Protein AF-A0A6N8DU58-F1 (afdb_monomer)

Solvent-accessible surface area (backbone atoms only — not comparable to full-atom values): 8334 Å² total; per-residue (Å²): 133,87,79,81,76,83,76,78,83,76,62,64,55,90,72,84,72,88,41,98,58,73,70,59,74,84,52,56,72,67,59,41,50,57,41,49,57,55,47,53,49,44,75,74,74,56,61,64,57,66,46,80,32,40,68,55,18,52,52,41,44,50,48,22,50,52,45,19,42,34,55,70,65,68,46,90,78,84,55,90,46,75,67,41,44,55,28,42,56,56,11,52,55,50,36,50,53,44,57,73,73,39,66,67,60,81,76,52,54,61,69,55,49,48,52,50,45,51,53,40,48,51,36,53,45,24,62,58,44,49,68,38,85,64,72,55,36,33,42,66,72,132

InterPro domains:
  IPR004349 Vanadium/alternative nitrogenase delta subunit [PF03139] (33-142)
  IPR014278 Nitrogenase iron-iron, delta subunit [TIGR02929] (34-142)

Radius of gyration: 17.67 Å; Cα contacts (8 Å, |Δi|>4): 145; chains: 1; bounding box: 54×32×47 Å

Mean predicted aligned error: 4.57 Å

Sequence (142 aa):
MAGFKKEKPAARANYPKLHASDPLAGFDAATREKVSLMEDYIMKNCLWQFNSRGWDRRKQNEGILGKTAQLLVGEDVQNETPLDKCYWVDAVLLSRAFRERCAWLAGMGKDEVQALMKILHARIDWLTIDGSLNEELTVQNY

Organism: Rhodoblastus acidophilus (NCBI:txid1074)

Nearest PDB structures (foldseek):
  8oie-assembly1_G  TM=9.884E-01  e=5.073E-10  Rhodobacter capsulatus SB 1003
  8boq-assembly1_F  TM=9.905E-01  e=1.030E-09  Azotobacter vinelandii DJ
  7adr-assembly1_F  TM=9.737E-01  e=3.829E-07  Azotobacter vinelandii

Structure (mmCIF, N/CA/C/O backbone):
data_AF-A0A6N8DU58-F1
#
_entry.id   AF-A0A6N8DU58-F1
#
loop_
_atom_site.group_PDB
_atom_site.id
_atom_site.type_symbol
_atom_site.label_atom_id
_atom_site.label_alt_id
_atom_site.label_comp_id
_atom_site.label_asym_id
_atom_site.label_entity_id
_atom_site.label_seq_id
_atom_site.pdbx_PDB_ins_code
_atom_site.Cartn_x
_atom_site.Cartn_y
_atom_site.Cartn_z
_atom_site.occupancy
_atom_site.B_iso_or_equiv
_atom_site.auth_seq_id
_atom_site.auth_comp_id
_atom_site.auth_asym_id
_atom_site.auth_atom_id
_atom_site.pdbx_PDB_model_num
ATOM 1 N N . MET A 1 1 ? 35.952 -22.015 -28.821 1.00 45.47 1 MET A N 1
ATOM 2 C CA . MET A 1 1 ? 35.396 -21.060 -27.838 1.00 45.47 1 MET A CA 1
ATOM 3 C C . MET A 1 1 ? 34.260 -20.304 -28.509 1.00 45.47 1 MET A C 1
ATOM 5 O O . MET A 1 1 ? 34.524 -19.576 -29.456 1.00 45.47 1 MET A O 1
ATOM 9 N N . ALA A 1 2 ? 33.009 -20.543 -28.110 1.00 55.97 2 ALA A N 1
ATOM 10 C CA . ALA A 1 2 ? 31.871 -19.789 -28.633 1.00 55.97 2 ALA A CA 1
ATOM 11 C C . ALA A 1 2 ? 31.912 -18.366 -28.054 1.00 55.97 2 ALA A C 1
ATOM 13 O O . ALA A 1 2 ? 31.959 -18.196 -26.837 1.00 55.97 2 ALA A O 1
ATOM 14 N N . GLY A 1 3 ? 31.963 -17.353 -28.919 1.00 57.09 3 GLY A N 1
ATOM 15 C CA . GLY A 1 3 ? 31.965 -15.957 -28.496 1.00 57.09 3 GLY A CA 1
ATOM 16 C C . GLY A 1 3 ? 30.610 -15.577 -27.907 1.00 57.09 3 GLY A C 1
ATOM 17 O O . GLY A 1 3 ? 29.598 -15.644 -28.604 1.00 57.09 3 GLY A O 1
ATOM 18 N N . PHE A 1 4 ? 30.586 -15.161 -26.641 1.00 60.19 4 PHE A N 1
ATOM 19 C CA . PHE A 1 4 ? 29.423 -14.494 -26.061 1.00 60.19 4 PHE A CA 1
ATOM 20 C C . PHE A 1 4 ? 29.177 -13.195 -26.838 1.00 60.19 4 PHE A C 1
ATOM 22 O O . PHE A 1 4 ? 29.974 -12.255 -26.773 1.00 60.19 4 PHE A O 1
ATOM 29 N N . LYS A 1 5 ? 28.086 -13.139 -27.608 1.00 66.38 5 LYS A N 1
ATOM 30 C CA . LYS A 1 5 ? 27.603 -11.876 -28.172 1.00 66.38 5 LYS A CA 1
ATOM 31 C C . LYS A 1 5 ? 27.184 -10.986 -27.004 1.00 66.38 5 LYS A C 1
ATOM 33 O O . LYS A 1 5 ? 26.355 -11.391 -26.198 1.00 66.38 5 LYS A O 1
ATOM 38 N N . LYS A 1 6 ? 27.747 -9.777 -26.919 1.00 61.69 6 LYS A N 1
ATOM 39 C CA . LYS A 1 6 ? 27.239 -8.738 -26.014 1.00 61.69 6 LYS A CA 1
ATOM 40 C C . LYS A 1 6 ? 25.808 -8.401 -26.435 1.00 61.69 6 LYS A C 1
ATOM 42 O O . LYS A 1 6 ? 25.606 -7.866 -27.525 1.00 61.69 6 LYS A O 1
ATOM 47 N N . GLU A 1 7 ? 24.835 -8.742 -25.599 1.00 72.62 7 GLU A N 1
ATOM 48 C CA . GLU A 1 7 ? 23.457 -8.294 -25.775 1.00 72.62 7 GLU A CA 1
ATOM 49 C C . GLU A 1 7 ? 23.388 -6.769 -25.646 1.00 72.62 7 GLU A C 1
ATOM 51 O O . GLU A 1 7 ? 24.106 -6.155 -24.850 1.00 72.62 7 GLU A O 1
ATOM 56 N N . LYS A 1 8 ? 22.555 -6.138 -26.47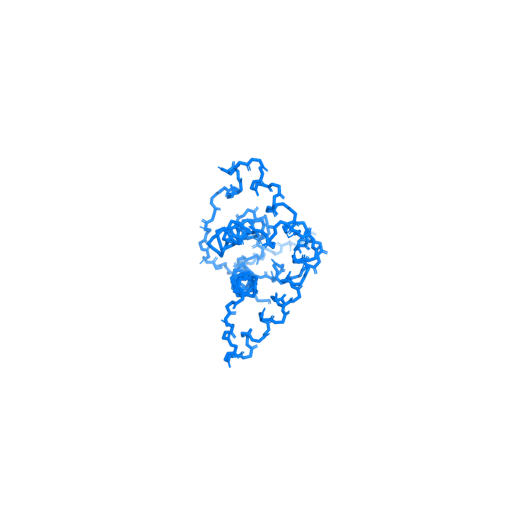9 1.00 72.12 8 LYS A N 1
ATOM 57 C CA . LYS A 1 8 ? 22.294 -4.702 -26.363 1.00 72.12 8 LYS A CA 1
ATOM 58 C C . LYS A 1 8 ? 21.494 -4.461 -25.077 1.00 72.12 8 LYS A C 1
ATOM 60 O O . LYS A 1 8 ? 20.542 -5.201 -24.840 1.00 72.12 8 LYS A O 1
ATOM 65 N N . PRO A 1 9 ? 21.831 -3.436 -24.274 1.00 76.44 9 PRO A N 1
ATOM 66 C CA . PRO A 1 9 ? 21.074 -3.133 -23.066 1.00 76.44 9 PRO A CA 1
ATOM 67 C C . PRO A 1 9 ? 19.620 -2.799 -23.423 1.00 76.44 9 PRO A C 1
ATOM 69 O O . PRO A 1 9 ? 19.365 -2.060 -24.377 1.00 76.44 9 PRO A O 1
ATOM 72 N N . ALA A 1 10 ? 18.671 -3.350 -22.662 1.00 77.38 10 ALA A N 1
ATOM 73 C CA . ALA A 1 10 ? 17.253 -3.054 -22.829 1.00 77.38 10 ALA A CA 1
ATOM 74 C C . ALA A 1 10 ? 16.967 -1.569 -22.544 1.00 77.38 10 ALA A C 1
ATOM 76 O O . ALA A 1 10 ? 17.589 -0.964 -21.666 1.00 77.38 10 ALA A O 1
ATOM 77 N N . ALA A 1 11 ? 16.007 -0.987 -23.268 1.00 80.81 11 ALA A N 1
ATOM 78 C CA . ALA A 1 11 ? 15.554 0.374 -23.000 1.00 80.81 11 ALA A CA 1
ATOM 79 C C . ALA A 1 11 ? 14.928 0.444 -21.597 1.00 80.81 11 ALA A C 1
ATOM 81 O O . ALA A 1 11 ? 14.052 -0.357 -21.264 1.00 80.81 11 ALA A O 1
ATOM 82 N N . ARG A 1 12 ? 15.384 1.397 -20.776 1.00 81.94 12 ARG A N 1
ATOM 83 C CA . ARG A 1 12 ? 14.894 1.606 -19.409 1.00 81.94 12 ARG A CA 1
ATOM 84 C C . ARG A 1 12 ? 14.045 2.873 -19.333 1.00 81.94 12 ARG A C 1
ATOM 86 O O . ARG A 1 12 ? 14.420 3.914 -19.867 1.00 81.94 12 ARG A O 1
ATOM 93 N N . ALA A 1 13 ? 12.897 2.779 -18.676 1.00 80.31 13 ALA A N 1
ATOM 94 C CA . ALA A 1 13 ? 12.080 3.913 -18.295 1.00 80.31 13 ALA A CA 1
ATOM 95 C C . ALA A 1 13 ? 12.787 4.727 -17.221 1.00 80.31 13 ALA A C 1
ATOM 97 O O . ALA A 1 13 ? 13.298 4.172 -16.249 1.00 80.31 13 ALA A O 1
ATOM 98 N N . ASN A 1 14 ? 12.739 6.048 -17.366 1.00 74.81 14 ASN A N 1
ATOM 99 C CA . ASN A 1 14 ? 12.972 6.926 -16.238 1.00 74.81 14 ASN A CA 1
ATOM 100 C C . ASN A 1 14 ? 11.659 7.028 -15.452 1.00 74.81 14 ASN A C 1
ATOM 102 O O . ASN A 1 14 ? 10.769 7.779 -15.849 1.00 74.81 14 ASN A O 1
ATOM 106 N N . TYR A 1 15 ? 11.513 6.237 -14.388 1.00 75.44 15 TYR A N 1
ATOM 107 C CA . TYR A 1 15 ? 10.471 6.468 -13.390 1.00 75.44 15 TYR A CA 1
ATOM 108 C C . TYR A 1 15 ? 11.141 7.031 -12.126 1.00 75.44 15 TYR A C 1
ATOM 110 O O . TYR A 1 15 ? 12.125 6.455 -11.652 1.00 75.44 15 TYR A O 1
ATOM 118 N N . PRO A 1 16 ? 10.680 8.179 -11.601 1.00 82.06 16 PRO A N 1
ATOM 119 C CA . PRO A 1 16 ? 11.318 8.805 -10.454 1.00 82.06 16 PRO A CA 1
ATOM 120 C C . PRO A 1 16 ? 11.061 7.984 -9.190 1.00 82.06 16 PRO A C 1
ATOM 122 O O . PRO A 1 16 ? 9.928 7.581 -8.926 1.00 82.06 16 PRO A O 1
ATOM 125 N N . LYS A 1 17 ? 12.108 7.783 -8.383 1.00 87.75 17 LYS A N 1
ATOM 126 C CA . LYS A 1 17 ? 11.938 7.261 -7.025 1.00 87.75 17 LYS A CA 1
ATOM 127 C C . LYS A 1 17 ? 11.220 8.304 -6.174 1.00 87.75 17 LYS A C 1
ATOM 129 O O . LYS A 1 17 ? 11.657 9.455 -6.141 1.00 87.75 17 LYS A O 1
ATOM 134 N N . LEU A 1 18 ? 10.156 7.907 -5.480 1.00 93.06 18 LEU A N 1
ATOM 135 C CA . LEU A 1 18 ? 9.411 8.803 -4.587 1.00 93.06 18 LEU A CA 1
ATOM 136 C C . LEU A 1 18 ? 9.938 8.746 -3.147 1.00 93.06 18 LEU A C 1
ATOM 138 O O . LEU A 1 18 ? 9.852 9.735 -2.419 1.00 93.06 18 LEU A O 1
ATOM 142 N N . HIS A 1 19 ? 10.541 7.623 -2.749 1.00 94.44 19 HIS A N 1
ATOM 143 C CA . HIS A 1 19 ? 11.095 7.422 -1.410 1.00 94.44 19 HIS A CA 1
ATOM 144 C C . HIS A 1 19 ? 12.597 7.115 -1.471 1.00 94.44 19 HIS A C 1
ATOM 146 O O . HIS A 1 19 ? 13.016 6.067 -1.960 1.00 94.44 19 HIS A O 1
ATOM 152 N N . ALA A 1 20 ? 13.424 8.028 -0.954 1.00 93.12 20 ALA A N 1
ATOM 153 C CA . ALA A 1 20 ? 14.881 7.852 -0.902 1.00 93.12 20 ALA A CA 1
ATOM 154 C C . ALA A 1 20 ? 15.338 6.894 0.216 1.00 93.12 20 ALA A C 1
ATOM 156 O O . ALA A 1 20 ? 16.411 6.301 0.132 1.00 93.12 20 ALA A O 1
ATOM 157 N N . SER A 1 21 ? 14.523 6.739 1.257 1.00 95.62 21 SER A N 1
ATOM 158 C CA . SER A 1 21 ? 14.762 5.878 2.414 1.00 95.62 21 SER A CA 1
ATOM 159 C C . SER A 1 21 ? 13.451 5.256 2.884 1.00 95.62 21 SER A C 1
ATOM 161 O O . SER A 1 21 ? 12.381 5.652 2.422 1.00 95.62 21 SER A O 1
ATOM 163 N N . ASP A 1 22 ? 13.542 4.312 3.822 1.00 96.62 22 ASP A N 1
ATOM 164 C CA . ASP A 1 22 ? 12.377 3.693 4.449 1.00 96.62 22 ASP A CA 1
ATOM 165 C C . ASP A 1 22 ? 11.446 4.761 5.062 1.00 96.62 22 ASP A C 1
ATOM 167 O O . ASP A 1 22 ? 11.843 5.426 6.027 1.00 96.62 22 ASP A O 1
ATOM 171 N N . PRO A 1 23 ? 10.218 4.940 4.539 1.00 96.00 23 PRO A N 1
ATOM 172 C CA . PRO A 1 23 ? 9.295 5.953 5.038 1.00 96.00 23 PRO A CA 1
ATOM 173 C C . PRO A 1 23 ? 8.772 5.628 6.439 1.00 96.00 23 PRO A C 1
ATOM 175 O O . PRO A 1 23 ? 8.296 6.524 7.130 1.00 96.00 23 PRO A O 1
ATOM 178 N N . LEU A 1 24 ? 8.880 4.377 6.892 1.00 95.94 24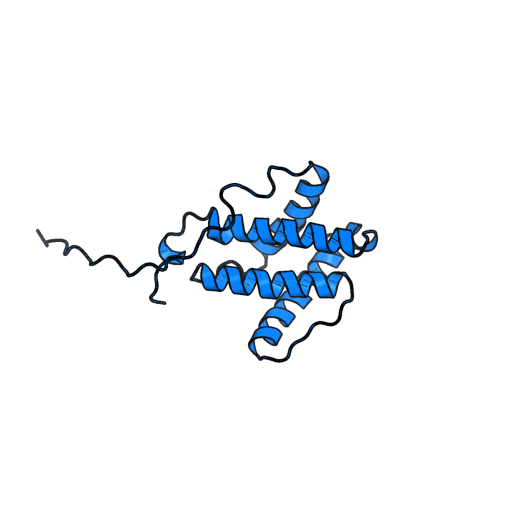 LEU A N 1
ATOM 179 C CA . LEU A 1 24 ? 8.404 3.954 8.204 1.00 95.94 24 LEU A CA 1
ATOM 180 C C . LEU A 1 24 ? 9.404 4.276 9.330 1.00 95.94 24 LEU A C 1
ATOM 182 O O . LEU A 1 24 ? 9.028 4.297 10.503 1.00 95.94 24 LEU A O 1
ATOM 186 N N . ALA A 1 25 ? 10.664 4.572 8.995 1.00 95.38 25 ALA A N 1
ATOM 187 C CA . ALA A 1 25 ? 11.739 4.780 9.967 1.00 95.38 25 ALA A CA 1
ATOM 188 C C . ALA A 1 25 ? 11.528 5.998 10.887 1.00 95.38 25 ALA A C 1
ATOM 190 O O . ALA A 1 25 ? 12.026 6.001 12.011 1.00 95.38 25 ALA A O 1
ATOM 191 N N . GLY A 1 26 ? 10.793 7.017 10.427 1.00 94.25 26 GLY A N 1
ATOM 192 C CA . GLY A 1 26 ? 10.542 8.255 11.175 1.00 94.25 26 GLY A CA 1
ATOM 193 C C . GLY A 1 26 ? 9.355 8.212 12.143 1.00 94.25 26 GLY A C 1
ATOM 194 O O . GLY A 1 26 ? 9.104 9.205 12.821 1.00 94.25 26 GLY A O 1
ATOM 195 N N . PHE A 1 27 ? 8.612 7.104 12.201 1.00 97.69 27 PHE A N 1
ATOM 196 C CA . PHE A 1 27 ? 7.396 6.989 13.010 1.00 97.69 27 PHE A CA 1
ATOM 197 C C . PHE A 1 27 ? 7.642 6.297 14.357 1.00 97.69 27 PHE A C 1
ATOM 199 O O . PHE A 1 27 ? 8.558 5.485 14.516 1.00 97.69 27 PHE A O 1
ATOM 206 N N . ASP A 1 28 ? 6.795 6.606 15.342 1.00 98.19 28 ASP A N 1
ATOM 207 C CA . ASP A 1 28 ? 6.845 5.997 16.672 1.00 98.19 28 ASP A CA 1
ATOM 208 C C . ASP A 1 28 ? 6.590 4.475 16.630 1.00 98.19 28 ASP A C 1
ATOM 210 O O . ASP A 1 28 ? 6.090 3.923 15.649 1.00 98.19 28 ASP A O 1
ATOM 214 N N . ALA A 1 29 ? 6.948 3.765 17.703 1.00 98.00 29 ALA A N 1
ATOM 215 C CA . ALA A 1 29 ? 6.834 2.307 17.755 1.00 98.00 29 ALA A CA 1
ATOM 216 C C . ALA A 1 29 ? 5.399 1.790 17.538 1.00 98.00 29 ALA A C 1
ATOM 218 O O . ALA A 1 29 ? 5.229 0.790 16.844 1.00 98.00 29 ALA A O 1
ATOM 219 N N . ALA A 1 30 ? 4.384 2.478 18.066 1.00 97.44 30 ALA A N 1
ATOM 220 C CA . ALA A 1 30 ? 2.994 2.045 17.951 1.00 97.44 30 ALA A CA 1
ATOM 221 C C . ALA A 1 30 ? 2.471 2.213 16.516 1.00 97.44 30 ALA A C 1
ATOM 223 O O . ALA A 1 30 ? 1.796 1.329 15.986 1.00 97.44 30 ALA A O 1
ATOM 224 N N . THR A 1 31 ? 2.815 3.317 15.850 1.00 98.19 31 THR A N 1
ATOM 225 C CA . THR A 1 31 ? 2.508 3.523 14.428 1.00 98.19 31 THR A CA 1
ATOM 226 C C . THR A 1 31 ? 3.211 2.479 13.563 1.00 98.19 31 THR A C 1
ATOM 228 O O . THR A 1 31 ? 2.585 1.882 12.683 1.00 98.19 31 THR A O 1
ATOM 231 N N . ARG A 1 32 ? 4.489 2.191 13.842 1.00 98.44 32 ARG A N 1
ATOM 232 C CA . ARG A 1 32 ? 5.246 1.159 13.118 1.00 98.44 32 ARG A CA 1
ATOM 233 C C . ARG A 1 32 ? 4.640 -0.228 13.272 1.00 98.44 32 ARG A C 1
ATOM 235 O O . ARG A 1 32 ? 4.558 -0.946 12.281 1.00 98.44 32 ARG A O 1
ATOM 242 N N . GLU A 1 33 ? 4.180 -0.592 14.463 1.00 98.19 33 GLU A N 1
ATOM 243 C CA . GLU A 1 33 ? 3.518 -1.876 14.713 1.00 98.19 33 GLU A CA 1
ATOM 244 C C . GLU A 1 33 ? 2.217 -2.013 13.909 1.00 98.19 33 GLU A C 1
ATOM 246 O O . GLU A 1 33 ? 2.021 -3.015 13.217 1.00 98.19 33 GLU A O 1
ATOM 251 N N . LYS A 1 34 ? 1.364 -0.979 13.915 1.00 98.56 34 LYS A N 1
ATOM 252 C CA . LYS A 1 34 ? 0.117 -0.962 13.132 1.00 98.56 34 LYS A CA 1
ATOM 253 C C . LYS A 1 34 ? 0.377 -1.128 11.636 1.00 98.56 34 LYS A C 1
ATOM 255 O O . LYS A 1 34 ? -0.246 -1.976 11.000 1.00 98.56 34 LYS A O 1
ATOM 260 N N . VAL A 1 35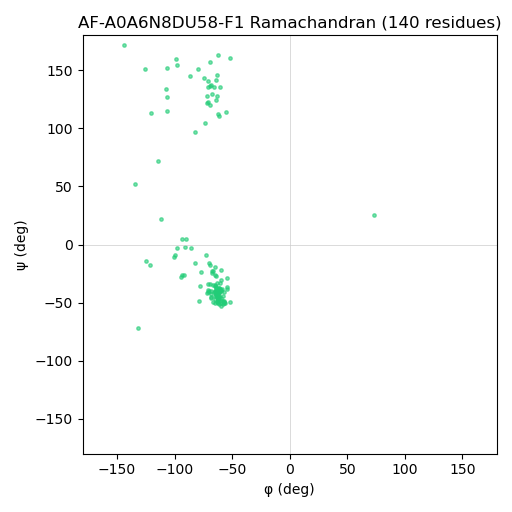 ? 1.313 -0.351 11.084 1.00 98.62 35 VAL A N 1
ATOM 261 C CA . VAL A 1 35 ? 1.682 -0.444 9.662 1.00 98.62 35 VAL A CA 1
ATOM 262 C C . VAL A 1 35 ? 2.284 -1.811 9.349 1.00 98.62 35 VAL A C 1
ATOM 264 O O . VAL A 1 35 ? 1.899 -2.409 8.352 1.00 98.62 35 VAL A O 1
ATOM 267 N N . SER A 1 36 ? 3.153 -2.340 10.215 1.00 98.19 36 SER A N 1
ATOM 268 C CA . SER A 1 36 ? 3.785 -3.653 10.019 1.00 98.19 36 SER A CA 1
ATOM 269 C C . SER A 1 36 ? 2.757 -4.784 9.967 1.00 98.19 36 SER A C 1
ATOM 271 O O . SER A 1 36 ? 2.900 -5.699 9.164 1.00 98.19 36 SER A O 1
ATOM 273 N N . LEU A 1 37 ? 1.691 -4.721 10.772 1.00 98.38 37 LEU A N 1
ATOM 274 C CA . LEU A 1 37 ? 0.612 -5.714 10.742 1.00 98.38 37 LEU A CA 1
ATOM 275 C C . LEU A 1 37 ? -0.158 -5.696 9.409 1.00 98.38 37 LEU A C 1
ATOM 277 O O . LEU A 1 37 ? -0.496 -6.747 8.862 1.00 98.38 37 LEU A O 1
ATOM 281 N N . MET A 1 38 ? -0.431 -4.502 8.880 1.00 98.75 38 MET A N 1
ATOM 282 C CA . MET A 1 38 ? -1.114 -4.328 7.593 1.00 98.75 38 MET A CA 1
ATOM 283 C C . MET A 1 38 ? -0.204 -4.713 6.416 1.00 98.75 38 MET A C 1
ATOM 285 O O . MET A 1 38 ? -0.647 -5.392 5.488 1.00 98.75 38 MET A O 1
ATOM 289 N N . GLU A 1 39 ? 1.072 -4.327 6.483 1.00 98.62 39 GLU A N 1
ATOM 290 C CA . GLU A 1 39 ? 2.135 -4.720 5.553 1.00 98.62 39 GLU A CA 1
ATOM 291 C C . GLU A 1 39 ? 2.270 -6.240 5.488 1.00 98.62 39 GLU A C 1
ATOM 293 O O . GLU A 1 39 ? 2.232 -6.798 4.395 1.00 98.62 39 GLU A O 1
ATOM 298 N N . ASP A 1 40 ? 2.363 -6.921 6.632 1.00 98.62 40 ASP A N 1
ATOM 299 C CA . ASP A 1 40 ? 2.521 -8.377 6.697 1.00 98.62 40 ASP A CA 1
ATOM 300 C C . ASP A 1 40 ? 1.389 -9.105 5.962 1.00 98.62 40 ASP A C 1
ATOM 302 O O . ASP A 1 40 ? 1.632 -10.049 5.206 1.00 98.62 40 ASP A O 1
ATOM 306 N N . TYR A 1 41 ? 0.151 -8.626 6.117 1.00 98.75 41 TYR A N 1
ATOM 307 C CA . TYR A 1 41 ? -0.981 -9.187 5.391 1.00 98.75 41 TYR A CA 1
ATOM 308 C C . TYR A 1 41 ? -0.839 -9.000 3.876 1.00 98.75 41 TYR A C 1
ATOM 310 O O . TYR A 1 41 ? -0.973 -9.984 3.144 1.00 98.75 41 TYR A O 1
ATOM 318 N N . ILE A 1 42 ? -0.539 -7.780 3.415 1.00 98.75 42 ILE A N 1
ATOM 319 C CA . ILE A 1 42 ? -0.342 -7.485 1.986 1.00 98.75 42 ILE A CA 1
ATOM 320 C C . ILE A 1 42 ? 0.772 -8.370 1.423 1.00 98.75 42 ILE A C 1
ATOM 322 O O . ILE A 1 42 ? 0.569 -9.080 0.441 1.00 98.75 42 ILE A O 1
ATOM 326 N N . MET A 1 43 ? 1.932 -8.389 2.076 1.00 98.38 43 MET A N 1
ATOM 327 C CA . MET A 1 43 ? 3.118 -9.094 1.590 1.00 98.38 43 MET A CA 1
ATOM 328 C C . MET A 1 43 ? 2.930 -10.615 1.529 1.00 98.38 43 MET A C 1
ATOM 330 O O . MET A 1 43 ? 3.573 -11.266 0.709 1.00 98.38 43 MET A O 1
ATOM 334 N N . LYS A 1 44 ? 2.045 -11.184 2.356 1.00 98.38 44 LYS A N 1
ATOM 335 C CA . LYS A 1 44 ? 1.754 -12.626 2.370 1.00 98.38 44 LYS A CA 1
ATOM 336 C C . LYS A 1 44 ? 0.573 -13.048 1.497 1.00 98.38 44 LYS A C 1
ATOM 338 O O . LYS A 1 44 ? 0.524 -14.211 1.109 1.00 98.38 44 LYS A O 1
ATOM 343 N N . ASN A 1 45 ? -0.392 -12.164 1.239 1.00 98.50 45 ASN A N 1
ATOM 344 C CA . ASN A 1 45 ? -1.686 -12.556 0.658 1.00 98.50 45 ASN A CA 1
ATOM 345 C C . ASN A 1 45 ? -2.051 -11.806 -0.628 1.00 98.50 45 ASN A C 1
ATOM 347 O O . ASN A 1 45 ? -2.968 -12.226 -1.331 1.00 98.50 45 ASN A O 1
ATOM 351 N N . CYS A 1 46 ? -1.366 -10.710 -0.947 1.00 98.50 46 CYS A N 1
ATOM 352 C CA . CYS A 1 46 ? -1.625 -9.915 -2.140 1.00 98.50 46 CYS A CA 1
ATOM 353 C C . CYS A 1 46 ? -0.534 -10.125 -3.196 1.00 98.50 46 CYS A C 1
ATOM 355 O O . CYS A 1 46 ? 0.616 -10.414 -2.865 1.00 98.50 46 CYS A O 1
ATOM 357 N N . LEU A 1 47 ? -0.902 -9.961 -4.471 1.00 98.25 47 LEU A N 1
ATOM 358 C CA . LEU A 1 47 ? 0.021 -10.069 -5.611 1.00 98.25 47 LEU A CA 1
ATOM 359 C C . LEU A 1 47 ? 0.089 -8.797 -6.469 1.00 98.25 47 LEU A C 1
ATOM 361 O O . LEU A 1 47 ? 1.040 -8.623 -7.230 1.00 98.25 47 LEU A O 1
ATOM 365 N N . TRP A 1 48 ? -0.886 -7.893 -6.350 1.00 98.12 48 TRP A N 1
ATOM 366 C CA . TRP A 1 48 ? -0.979 -6.665 -7.149 1.00 98.12 48 TRP A CA 1
ATOM 367 C C . TRP A 1 48 ? 0.232 -5.732 -6.977 1.00 98.12 48 TRP A C 1
ATOM 369 O O . TRP A 1 48 ? 0.651 -5.067 -7.928 1.00 98.12 48 TRP A O 1
ATOM 379 N N . GLN A 1 49 ? 0.863 -5.744 -5.803 1.00 98.19 49 GLN A N 1
ATOM 380 C CA . GLN A 1 49 ? 2.078 -4.987 -5.498 1.00 98.19 49 GLN A CA 1
ATOM 381 C C . GLN A 1 49 ? 3.336 -5.556 -6.174 1.00 98.19 49 GLN A C 1
ATOM 383 O O . GLN A 1 49 ? 4.394 -4.932 -6.148 1.00 98.19 49 GLN A O 1
ATOM 388 N N . PHE A 1 50 ? 3.246 -6.737 -6.793 1.00 98.19 50 PHE A N 1
ATOM 389 C CA . PHE A 1 50 ? 4.363 -7.422 -7.444 1.00 98.19 50 PHE A CA 1
ATOM 390 C C . PHE A 1 50 ? 4.242 -7.509 -8.968 1.00 98.19 50 PHE A C 1
ATOM 392 O O . PHE A 1 50 ? 4.936 -8.316 -9.585 1.00 98.19 50 PHE A O 1
ATOM 399 N N . ASN A 1 51 ? 3.448 -6.636 -9.595 1.00 96.88 51 ASN A N 1
ATOM 400 C CA . ASN A 1 51 ? 3.410 -6.520 -11.057 1.00 96.88 51 ASN A CA 1
ATOM 401 C C . ASN A 1 51 ? 4.797 -6.342 -11.690 1.00 96.88 51 ASN A C 1
ATOM 403 O O . ASN A 1 51 ? 5.767 -5.945 -11.044 1.00 96.88 51 ASN A O 1
ATOM 407 N N . SER A 1 52 ? 4.901 -6.624 -12.982 1.00 96.31 52 SER A N 1
ATOM 408 C CA . SER A 1 52 ? 6.195 -6.760 -13.653 1.00 96.31 52 SER A CA 1
ATOM 409 C C . SER A 1 52 ? 6.988 -5.453 -13.760 1.00 96.31 52 SER A C 1
ATOM 411 O O . SER A 1 52 ? 8.214 -5.501 -13.868 1.00 96.31 52 SER A O 1
ATOM 413 N N . ARG A 1 53 ? 6.328 -4.288 -13.727 1.00 96.00 53 ARG A N 1
ATOM 414 C CA . ARG A 1 53 ? 6.969 -2.975 -13.908 1.00 96.00 53 ARG A CA 1
ATOM 415 C C . ARG A 1 53 ? 6.664 -2.015 -12.766 1.00 96.00 53 ARG A C 1
ATOM 417 O O . ARG A 1 53 ? 5.601 -2.076 -12.151 1.00 96.00 53 ARG A O 1
ATOM 424 N N . GLY A 1 54 ? 7.598 -1.100 -12.500 1.00 95.69 54 GLY A N 1
ATOM 425 C CA . GLY A 1 54 ? 7.491 -0.139 -11.398 1.00 95.69 54 GLY A CA 1
ATOM 426 C C . GLY A 1 54 ? 6.286 0.795 -11.535 1.00 95.69 54 GLY A C 1
ATOM 427 O O . GLY A 1 54 ? 5.604 1.061 -10.549 1.00 95.69 54 GLY A O 1
ATOM 428 N N . TRP A 1 55 ? 5.965 1.231 -12.757 1.00 94.75 55 TRP A N 1
ATOM 429 C CA . TRP A 1 55 ? 4.792 2.077 -13.014 1.00 94.75 55 TRP A CA 1
ATOM 430 C C . TRP A 1 55 ? 3.466 1.334 -12.822 1.00 94.75 55 TRP A C 1
ATOM 432 O O . TRP A 1 55 ? 2.511 1.931 -12.329 1.00 94.75 55 TRP A O 1
ATOM 442 N N . ASP A 1 56 ? 3.409 0.035 -13.134 1.00 96.12 56 ASP A N 1
ATOM 443 C CA . ASP A 1 56 ? 2.218 -0.775 -12.862 1.00 96.12 56 ASP A CA 1
ATOM 444 C C . ASP A 1 56 ? 2.014 -0.955 -11.367 1.00 96.12 56 ASP A C 1
ATOM 446 O O . ASP A 1 56 ? 0.901 -0.766 -10.881 1.00 96.12 56 ASP A O 1
ATOM 450 N N . ARG A 1 57 ? 3.091 -1.274 -10.632 1.00 97.50 57 ARG A N 1
ATOM 451 C CA . ARG A 1 57 ? 3.053 -1.374 -9.167 1.00 97.50 57 ARG A CA 1
ATOM 452 C C . ARG A 1 57 ? 2.554 -0.073 -8.558 1.00 97.50 57 ARG A C 1
ATOM 454 O O . ARG A 1 57 ? 1.594 -0.111 -7.806 1.00 97.50 57 ARG A O 1
ATOM 461 N N . ARG A 1 58 ? 3.122 1.075 -8.943 1.00 96.81 58 ARG A N 1
ATOM 462 C CA . ARG A 1 58 ? 2.717 2.390 -8.417 1.00 96.81 58 ARG A CA 1
ATOM 463 C C . ARG A 1 58 ? 1.228 2.649 -8.641 1.00 96.81 58 ARG A C 1
ATOM 465 O O . ARG A 1 58 ? 0.512 2.990 -7.707 1.00 96.81 58 ARG A O 1
ATOM 472 N N . LYS A 1 59 ? 0.756 2.425 -9.871 1.00 96.75 59 LYS A N 1
ATOM 473 C CA . LYS A 1 59 ? -0.647 2.630 -10.243 1.00 96.75 59 LYS A CA 1
ATOM 474 C C . LYS A 1 59 ? -1.587 1.684 -9.487 1.00 96.75 59 LYS A C 1
ATOM 476 O O . LYS A 1 59 ? -2.658 2.099 -9.054 1.00 96.75 59 LYS A O 1
ATOM 481 N N . GLN A 1 60 ? -1.201 0.416 -9.334 1.00 97.88 60 GLN A N 1
ATOM 482 C CA . GLN A 1 60 ? -1.978 -0.578 -8.590 1.00 97.88 60 GLN A CA 1
ATOM 483 C C . GLN A 1 60 ? -2.005 -0.277 -7.090 1.00 97.88 60 GLN A C 1
ATOM 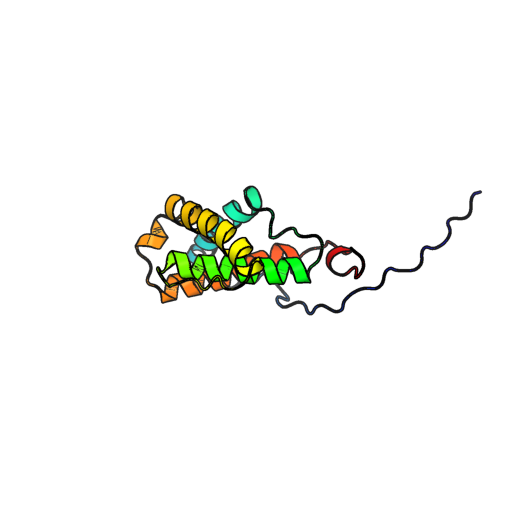485 O O . GLN A 1 60 ? -3.082 -0.280 -6.500 1.00 97.88 60 GLN A O 1
ATOM 490 N N . ASN A 1 61 ? -0.855 0.041 -6.493 1.00 98.50 61 ASN A N 1
ATOM 491 C CA . ASN A 1 61 ? -0.736 0.407 -5.084 1.00 98.50 61 ASN A CA 1
ATOM 492 C C . ASN A 1 61 ? -1.625 1.619 -4.773 1.00 98.50 61 ASN A C 1
ATOM 494 O O . ASN A 1 61 ? -2.435 1.552 -3.850 1.00 98.50 61 ASN A O 1
ATOM 498 N N . GLU A 1 62 ? -1.559 2.675 -5.590 1.00 98.25 62 GLU A N 1
ATOM 499 C CA . GLU A 1 62 ? -2.392 3.870 -5.436 1.00 98.25 62 GLU A CA 1
ATOM 500 C C . GLU A 1 62 ? -3.885 3.557 -5.580 1.00 98.25 62 GLU A C 1
ATOM 502 O O . GLU A 1 62 ? -4.682 3.909 -4.705 1.00 98.25 62 GLU A O 1
ATOM 507 N N . GLY A 1 63 ? -4.266 2.853 -6.650 1.00 98.44 63 GLY A N 1
ATOM 508 C CA . GLY A 1 63 ? -5.660 2.513 -6.923 1.00 98.44 63 GLY A CA 1
ATOM 509 C C . GLY A 1 63 ? -6.286 1.641 -5.833 1.00 98.44 63 GLY A C 1
ATOM 510 O O . GLY A 1 63 ? -7.402 1.913 -5.385 1.00 98.44 63 GLY A O 1
ATOM 511 N N . ILE A 1 64 ? -5.574 0.612 -5.371 1.00 98.81 64 ILE A N 1
ATOM 512 C CA . ILE A 1 64 ? -6.088 -0.356 -4.394 1.00 98.81 64 ILE A CA 1
ATOM 513 C C . ILE A 1 64 ? -6.043 0.219 -2.979 1.00 98.81 64 ILE A C 1
ATOM 515 O O . ILE A 1 64 ? -7.052 0.166 -2.270 1.00 98.81 64 ILE A O 1
ATOM 519 N N . LEU A 1 65 ? -4.921 0.803 -2.544 1.00 98.88 65 LEU A N 1
ATOM 520 C CA . LEU A 1 65 ? -4.801 1.342 -1.184 1.00 98.88 65 LEU A CA 1
ATOM 521 C C . LEU A 1 65 ? -5.636 2.610 -0.995 1.00 98.88 65 LEU A C 1
ATOM 523 O O . LEU A 1 65 ? -6.218 2.786 0.076 1.00 98.88 65 LEU A O 1
ATOM 527 N N . GLY A 1 66 ? -5.776 3.442 -2.032 1.00 98.56 66 GLY A N 1
ATOM 528 C CA . GLY A 1 66 ? -6.674 4.596 -2.018 1.00 98.56 66 GLY A CA 1
ATOM 529 C C . GLY A 1 66 ? -8.134 4.185 -1.820 1.00 98.56 66 GLY A C 1
ATOM 530 O O . GLY A 1 66 ? -8.792 4.656 -0.891 1.00 98.56 66 GLY A O 1
ATOM 531 N N . LYS A 1 67 ? -8.629 3.230 -2.618 1.00 98.75 67 LYS A N 1
ATOM 532 C CA . LYS A 1 67 ? -9.994 2.695 -2.459 1.00 98.75 67 LYS A CA 1
ATOM 533 C C . LYS A 1 67 ? -10.175 1.951 -1.136 1.00 98.75 67 LYS A C 1
ATOM 535 O O . LYS A 1 67 ? -11.230 2.048 -0.518 1.00 98.75 67 LYS A O 1
ATOM 540 N N . THR A 1 68 ? -9.148 1.246 -0.661 1.00 98.88 68 THR A N 1
ATOM 541 C CA . THR A 1 68 ? -9.184 0.587 0.655 1.00 98.88 68 THR A CA 1
ATOM 542 C C . THR A 1 68 ? -9.375 1.617 1.763 1.00 98.88 68 THR A C 1
ATOM 544 O O . THR A 1 68 ? -10.207 1.408 2.643 1.00 98.88 68 THR A O 1
ATOM 547 N N . ALA A 1 69 ? -8.667 2.750 1.703 1.00 98.69 69 ALA A N 1
ATOM 548 C CA . ALA A 1 69 ? -8.830 3.833 2.668 1.00 98.69 69 ALA A CA 1
ATOM 549 C C . ALA A 1 69 ? -10.267 4.379 2.674 1.00 98.69 69 ALA A C 1
ATOM 551 O O . ALA A 1 69 ? -10.848 4.492 3.752 1.00 98.69 69 ALA A O 1
ATOM 552 N N . GLN A 1 70 ? -10.858 4.625 1.496 1.00 98.62 70 GLN A N 1
ATOM 553 C CA . GLN A 1 70 ? -12.257 5.061 1.358 1.00 98.62 70 GLN A CA 1
ATOM 554 C C . GLN A 1 70 ? -13.228 4.063 2.007 1.00 98.62 70 GLN A C 1
ATOM 556 O O . GLN A 1 70 ? -14.044 4.435 2.850 1.00 98.62 70 GLN A O 1
ATOM 561 N N . LEU A 1 71 ? -13.089 2.771 1.687 1.00 98.69 71 LEU A N 1
ATOM 562 C CA . LEU A 1 71 ? -13.938 1.709 2.238 1.00 98.69 71 LEU A CA 1
ATOM 563 C C . LEU A 1 71 ? -13.826 1.600 3.760 1.00 98.69 71 LEU A C 1
ATOM 565 O O . LEU A 1 71 ? -14.835 1.395 4.438 1.00 98.69 71 LEU A O 1
ATOM 569 N N . LEU A 1 72 ? -12.614 1.730 4.309 1.00 98.56 72 LEU A N 1
ATOM 570 C CA . LEU A 1 72 ? -12.389 1.650 5.751 1.00 98.56 72 LEU A CA 1
ATOM 571 C C . LEU A 1 72 ? -13.149 2.741 6.504 1.00 98.56 72 LEU A C 1
ATOM 573 O O . LEU A 1 72 ? -13.739 2.428 7.538 1.00 98.56 72 LEU A O 1
ATOM 577 N N . VAL A 1 73 ? -13.199 3.958 5.957 1.00 98.06 73 VAL A N 1
ATOM 578 C CA . VAL A 1 73 ? -13.883 5.110 6.568 1.00 98.06 73 VAL A CA 1
ATOM 579 C C . VAL A 1 73 ? -15.329 5.304 6.094 1.00 98.06 73 VAL A C 1
ATOM 581 O O . VAL A 1 73 ? -15.971 6.275 6.485 1.00 98.06 73 VAL A O 1
ATOM 584 N N . GLY A 1 74 ? -15.855 4.386 5.276 1.00 97.31 74 GLY A N 1
ATOM 585 C CA . GLY A 1 74 ? -17.241 4.417 4.802 1.00 97.31 74 GLY A CA 1
ATOM 586 C C . GLY A 1 74 ? -17.535 5.492 3.753 1.00 97.31 74 GLY A C 1
ATOM 587 O O . GLY A 1 74 ? -18.674 5.936 3.651 1.00 97.31 74 GLY A O 1
ATOM 588 N N . GLU A 1 75 ? -16.528 5.929 2.999 1.00 97.50 75 GLU A N 1
ATOM 589 C CA . GLU A 1 75 ? -16.715 6.812 1.845 1.00 97.50 75 GLU A CA 1
ATOM 590 C C . GLU A 1 75 ? -17.183 6.036 0.608 1.00 97.50 75 GLU A C 1
ATOM 592 O O . GLU A 1 75 ? -16.829 4.869 0.408 1.00 97.50 75 GLU A O 1
ATOM 597 N N . ASP A 1 76 ? -17.934 6.720 -0.257 1.00 96.62 76 ASP A N 1
ATOM 598 C CA . ASP A 1 76 ? -18.327 6.187 -1.557 1.00 96.62 76 ASP A CA 1
ATOM 599 C C . ASP A 1 76 ? -17.108 5.995 -2.466 1.00 96.62 76 ASP A C 1
ATOM 601 O O . ASP A 1 76 ? -16.251 6.874 -2.605 1.00 96.62 76 ASP A O 1
ATOM 605 N N . VAL A 1 77 ? -17.058 4.844 -3.139 1.00 97.38 77 VAL A N 1
ATOM 606 C CA . VAL A 1 77 ? -15.983 4.498 -4.074 1.00 97.38 77 VAL A CA 1
ATOM 607 C C . VAL A 1 77 ? -16.486 4.594 -5.510 1.00 97.38 77 VAL A C 1
ATOM 609 O O . VAL A 1 77 ? -17.328 3.806 -5.940 1.00 97.38 77 VAL A O 1
ATOM 612 N N . GLN A 1 78 ? -15.920 5.527 -6.275 1.00 95.19 78 GLN A N 1
ATOM 613 C CA . GLN A 1 78 ? -16.194 5.675 -7.707 1.00 95.19 78 GLN A CA 1
ATOM 614 C C . GLN A 1 78 ? -15.555 4.532 -8.502 1.00 95.19 78 GLN A C 1
ATOM 616 O O . GLN A 1 78 ? -14.357 4.284 -8.367 1.00 95.19 78 GLN A O 1
ATOM 621 N N . ASN A 1 79 ? -16.335 3.849 -9.345 1.00 96.25 79 ASN A N 1
ATOM 622 C CA . ASN A 1 79 ? -15.898 2.682 -10.126 1.00 96.25 79 ASN A CA 1
ATOM 623 C C . ASN A 1 79 ? -16.353 2.768 -11.589 1.00 96.25 79 ASN A C 1
ATOM 625 O O . ASN A 1 79 ? -17.005 1.863 -12.120 1.00 96.25 79 ASN A O 1
ATOM 629 N N . GLU A 1 80 ? -16.043 3.896 -12.220 1.00 96.75 80 GLU A N 1
ATOM 630 C CA . GLU A 1 80 ? -16.538 4.258 -13.549 1.00 96.75 80 GLU A CA 1
ATOM 631 C C . GLU A 1 80 ? -15.918 3.391 -14.650 1.00 96.75 80 GLU A C 1
ATOM 633 O O . GLU A 1 80 ? -16.618 2.935 -15.559 1.00 96.75 80 GLU A O 1
ATOM 638 N N . THR A 1 81 ? -14.619 3.097 -14.549 1.00 98.06 81 THR A N 1
ATOM 639 C CA . THR A 1 81 ? -13.897 2.330 -15.569 1.00 98.06 81 THR A CA 1
ATOM 640 C C . THR A 1 81 ? -13.749 0.849 -15.197 1.00 98.06 81 THR A C 1
ATOM 642 O O . THR A 1 81 ? -13.816 0.479 -14.020 1.00 98.06 81 THR A O 1
ATOM 645 N N . PRO A 1 82 ? -13.504 -0.047 -16.175 1.00 98.25 82 PRO A N 1
ATOM 646 C CA . PRO A 1 82 ? -13.153 -1.437 -15.882 1.00 98.25 82 PRO A CA 1
ATOM 647 C C . PRO A 1 82 ? -11.944 -1.568 -14.946 1.00 98.25 82 PRO A C 1
ATOM 649 O O . PRO A 1 82 ? -11.938 -2.429 -14.074 1.00 98.25 82 PRO A O 1
ATOM 652 N N . LEU A 1 83 ? -10.950 -0.687 -15.087 1.00 96.38 83 LEU A N 1
ATOM 653 C CA . LEU A 1 83 ? -9.761 -0.698 -14.242 1.00 96.38 83 LEU A CA 1
ATOM 654 C C . LEU A 1 83 ? -10.080 -0.293 -12.796 1.00 96.38 83 LEU A C 1
ATOM 656 O O . LEU A 1 83 ? -9.590 -0.934 -11.869 1.00 96.38 83 LEU A O 1
ATOM 660 N N . ASP A 1 84 ? -10.955 0.696 -12.594 1.00 97.81 84 ASP A N 1
ATOM 661 C CA . ASP A 1 84 ? -11.406 1.070 -11.248 1.00 97.81 84 ASP A CA 1
ATOM 662 C C . ASP A 1 84 ? -12.113 -0.087 -10.547 1.00 97.81 84 ASP A C 1
ATOM 664 O O . ASP A 1 84 ? -11.913 -0.301 -9.351 1.00 97.81 84 ASP A O 1
ATOM 668 N N . LYS A 1 85 ? -12.905 -0.862 -11.297 1.00 98.38 85 LYS A N 1
ATOM 669 C CA . LYS A 1 85 ? -13.570 -2.065 -10.785 1.00 98.38 85 LYS A CA 1
ATOM 670 C C . LYS A 1 85 ? -12.559 -3.137 -10.380 1.00 98.38 85 LYS A C 1
ATOM 672 O O . LYS A 1 85 ? -12.761 -3.757 -9.340 1.00 98.38 85 LYS A O 1
ATOM 677 N N . CYS A 1 86 ? -11.474 -3.321 -11.139 1.00 97.75 86 CYS A N 1
ATOM 678 C CA . CYS A 1 86 ? -10.386 -4.221 -10.743 1.00 97.75 86 CYS A CA 1
ATOM 679 C C . CYS A 1 86 ? -9.775 -3.786 -9.405 1.00 97.75 86 CYS A C 1
ATOM 681 O O . CYS A 1 86 ? -9.735 -4.583 -8.473 1.00 97.75 86 CYS A O 1
ATOM 683 N N . TYR A 1 87 ? -9.406 -2.507 -9.268 1.00 98.56 87 TYR A N 1
ATOM 684 C CA . TYR A 1 87 ? -8.867 -1.989 -8.006 1.00 98.56 87 TYR A CA 1
ATOM 685 C C . TYR A 1 87 ? -9.846 -2.139 -6.841 1.00 98.56 87 TYR A C 1
ATOM 687 O O . TYR A 1 87 ? -9.449 -2.443 -5.719 1.00 98.56 87 TYR A O 1
ATOM 695 N N . TRP A 1 88 ? -11.134 -1.918 -7.096 1.00 98.62 88 TRP A N 1
ATOM 696 C CA . TRP A 1 88 ? -12.166 -2.011 -6.074 1.00 98.62 88 TRP A CA 1
ATOM 697 C C . TRP A 1 88 ? -12.338 -3.425 -5.525 1.00 98.62 88 TRP A C 1
ATOM 699 O O . TRP A 1 88 ? -12.497 -3.571 -4.316 1.00 98.62 88 TRP A O 1
ATOM 709 N N . VAL A 1 89 ? -12.280 -4.462 -6.364 1.00 98.44 89 VAL A N 1
ATOM 710 C CA . VAL A 1 89 ? -12.406 -5.850 -5.890 1.00 98.44 89 VAL A CA 1
ATOM 711 C C . VAL A 1 89 ? -11.278 -6.195 -4.915 1.00 98.44 89 VAL A C 1
ATOM 713 O O . VAL A 1 89 ? -11.558 -6.688 -3.819 1.00 98.44 89 VAL A O 1
ATOM 716 N N . ASP A 1 90 ? -10.030 -5.868 -5.258 1.00 98.62 90 ASP A N 1
ATOM 717 C CA . ASP A 1 90 ? -8.885 -6.062 -4.359 1.00 98.62 90 ASP A CA 1
ATOM 718 C C . ASP A 1 90 ? -9.016 -5.218 -3.082 1.00 98.62 90 ASP A C 1
ATOM 720 O O . ASP A 1 90 ? -8.792 -5.714 -1.975 1.00 98.62 90 ASP A O 1
ATOM 724 N N . ALA A 1 91 ? -9.462 -3.964 -3.206 1.00 98.81 91 ALA A N 1
ATOM 725 C CA . ALA A 1 91 ? -9.671 -3.073 -2.068 1.00 98.81 91 ALA A CA 1
ATOM 726 C C . ALA A 1 91 ? -10.763 -3.574 -1.107 1.00 98.81 91 ALA A C 1
ATOM 728 O O . ALA A 1 91 ? -10.624 -3.457 0.112 1.00 98.81 91 ALA A O 1
ATOM 729 N N . VAL A 1 92 ? -11.843 -4.172 -1.621 1.00 98.75 92 VAL A N 1
ATOM 730 C CA . VAL A 1 92 ? -12.898 -4.778 -0.795 1.00 98.75 92 VAL A CA 1
ATOM 731 C C . VAL A 1 92 ? -12.335 -5.929 0.026 1.00 98.75 92 VAL A C 1
ATOM 733 O O . VAL A 1 92 ? -12.570 -5.976 1.236 1.00 98.75 92 VAL A O 1
ATOM 736 N N . LEU A 1 93 ? -11.576 -6.832 -0.594 1.00 98.56 93 LEU A N 1
ATOM 737 C CA . LEU A 1 93 ? -10.951 -7.950 0.114 1.00 98.56 93 LEU A CA 1
ATOM 738 C C . LEU A 1 93 ? -9.956 -7.460 1.170 1.00 98.56 93 LEU A C 1
ATOM 740 O O . LEU A 1 93 ? -10.009 -7.910 2.317 1.00 98.56 93 LEU A O 1
ATOM 744 N N . LEU A 1 94 ? -9.120 -6.484 0.817 1.00 98.69 94 LEU A N 1
ATOM 745 C CA . LEU A 1 94 ? -8.138 -5.915 1.732 1.00 98.69 94 LEU A CA 1
ATOM 746 C C . LEU A 1 94 ? -8.807 -5.203 2.918 1.00 98.69 94 LEU A C 1
ATOM 748 O O . LEU A 1 94 ? -8.419 -5.415 4.065 1.00 98.69 94 LEU A O 1
ATOM 752 N N . SER A 1 95 ? -9.865 -4.426 2.667 1.00 98.75 95 SER A N 1
ATOM 753 C CA . SER A 1 95 ? -10.628 -3.734 3.717 1.00 98.75 95 SER A CA 1
ATOM 754 C C . SER A 1 95 ? -11.261 -4.705 4.721 1.00 98.75 95 SER A C 1
ATOM 756 O O . SER A 1 95 ? -11.226 -4.450 5.927 1.00 98.75 95 SER A O 1
ATOM 758 N N . ARG A 1 96 ? -11.789 -5.846 4.253 1.00 98.56 96 ARG A N 1
ATOM 759 C CA . ARG A 1 96 ? -12.341 -6.907 5.111 1.00 98.56 96 ARG A CA 1
ATOM 760 C C . ARG A 1 96 ? -11.254 -7.528 5.978 1.00 98.56 96 ARG A C 1
ATOM 762 O O . ARG A 1 96 ? -11.401 -7.558 7.196 1.00 98.56 96 ARG A O 1
ATOM 769 N N . ALA A 1 97 ? -10.137 -7.919 5.370 1.00 98.62 97 ALA A N 1
ATOM 770 C CA . ALA A 1 97 ? -9.009 -8.489 6.095 1.00 98.62 97 ALA A CA 1
ATOM 771 C C . ALA A 1 97 ? -8.438 -7.525 7.143 1.00 98.62 97 ALA A C 1
ATOM 773 O O . ALA A 1 97 ? -8.116 -7.937 8.257 1.00 98.62 97 ALA A O 1
ATOM 774 N N . PHE A 1 98 ? -8.343 -6.235 6.822 1.00 98.69 98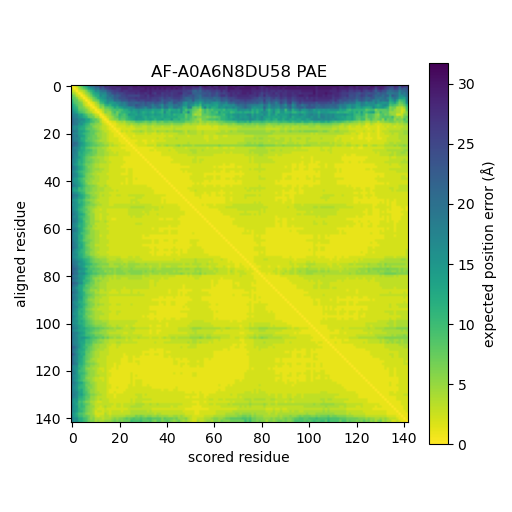 PHE A N 1
ATOM 775 C CA . PHE A 1 98 ? -7.910 -5.222 7.777 1.00 98.69 98 PHE A CA 1
ATOM 776 C C . PHE A 1 98 ? -8.896 -5.063 8.929 1.00 98.69 98 PHE A C 1
ATOM 778 O O . PHE A 1 98 ? -8.461 -5.072 10.075 1.00 98.69 98 PHE A O 1
ATOM 785 N N . ARG A 1 99 ? -10.207 -5.009 8.677 1.00 98.25 99 ARG A N 1
ATOM 786 C CA . ARG A 1 99 ? -11.212 -4.954 9.754 1.00 98.25 99 ARG A CA 1
ATOM 787 C C . ARG A 1 99 ? -11.177 -6.184 10.663 1.00 98.25 99 ARG A C 1
ATOM 789 O O . ARG A 1 99 ? -11.344 -6.042 11.868 1.00 98.25 99 ARG A O 1
ATOM 796 N N . GLU A 1 100 ? -10.929 -7.367 10.109 1.00 97.94 100 GLU A N 1
ATOM 797 C CA . GLU A 1 100 ? -10.820 -8.613 10.879 1.00 97.94 100 GLU A CA 1
ATOM 798 C C . GLU A 1 100 ? -9.546 -8.672 11.733 1.00 97.94 100 GLU A C 1
ATOM 800 O O . GLU A 1 100 ? -9.571 -9.164 12.860 1.00 97.94 100 GLU A O 1
ATOM 805 N N . ARG A 1 101 ? -8.420 -8.182 11.205 1.00 97.44 101 ARG A N 1
ATOM 806 C CA . ARG A 1 101 ? -7.093 -8.339 11.831 1.00 97.44 101 ARG A CA 1
ATOM 807 C C . ARG A 1 101 ? -6.686 -7.160 12.703 1.00 97.44 101 ARG A C 1
ATOM 809 O O . ARG A 1 101 ? -5.903 -7.321 13.634 1.00 97.44 101 ARG A O 1
ATOM 816 N N . CYS A 1 102 ? -7.193 -5.976 12.396 1.00 97.62 102 CYS A N 1
ATOM 817 C CA . CYS A 1 102 ? -6.805 -4.720 13.018 1.00 97.62 102 CYS A CA 1
ATOM 818 C C . CYS A 1 102 ? -7.994 -4.163 13.803 1.00 97.62 102 CYS A C 1
ATOM 820 O O . CYS A 1 102 ? -8.603 -3.173 13.403 1.00 97.62 102 CYS A O 1
ATOM 822 N N . ALA A 1 103 ? -8.326 -4.793 14.935 1.00 95.50 103 ALA A N 1
ATOM 823 C CA . ALA A 1 103 ? -9.474 -4.403 15.764 1.00 95.50 103 ALA A CA 1
ATOM 824 C C . ALA A 1 103 ? -9.449 -2.916 16.179 1.00 95.50 103 ALA A C 1
ATOM 826 O O . ALA A 1 103 ? -10.493 -2.287 16.332 1.00 95.50 103 ALA A O 1
ATOM 827 N N . TRP A 1 104 ? -8.253 -2.331 16.298 1.00 96.81 104 TRP A N 1
ATOM 828 C CA . TRP A 1 104 ? -8.053 -0.917 16.610 1.00 96.81 104 TRP A CA 1
ATOM 829 C C . TRP A 1 104 ? -8.577 0.041 15.526 1.00 96.81 104 TRP A C 1
ATOM 831 O O . TRP A 1 104 ? -8.842 1.195 15.848 1.00 96.81 104 TRP A O 1
ATOM 841 N N . LEU A 1 105 ? -8.794 -0.407 14.280 1.00 97.62 105 LEU A N 1
ATOM 842 C CA . LEU A 1 105 ? -9.383 0.431 13.225 1.00 97.62 105 LEU A CA 1
ATOM 843 C C . LEU A 1 105 ? -10.790 0.913 13.589 1.00 97.62 105 LEU A C 1
ATOM 845 O O . LEU A 1 105 ? -11.162 2.021 13.221 1.00 97.62 105 LEU A O 1
ATOM 849 N N . ALA A 1 106 ? -11.563 0.109 14.325 1.00 95.31 106 ALA A N 1
ATOM 850 C CA . ALA A 1 106 ? -12.934 0.454 14.700 1.00 95.31 106 ALA A CA 1
ATOM 851 C C . ALA A 1 106 ? -13.017 1.634 15.685 1.00 95.31 106 ALA A C 1
ATOM 853 O O . ALA A 1 106 ? -14.057 2.280 15.775 1.00 95.31 106 ALA A O 1
ATOM 854 N N . GLY A 1 107 ? -11.937 1.902 16.427 1.00 95.94 107 GLY A N 1
ATOM 855 C CA . GLY A 1 107 ? -11.853 3.012 17.378 1.00 95.94 107 GLY A CA 1
ATOM 856 C C . GLY A 1 107 ? -11.147 4.255 16.836 1.00 95.94 107 GLY A C 1
ATOM 857 O O . GLY A 1 107 ? -11.049 5.238 17.563 1.00 95.94 107 GLY A O 1
ATOM 858 N N . MET A 1 108 ? -10.632 4.216 15.604 1.00 98.00 108 MET A N 1
ATOM 859 C CA . MET A 1 108 ? -9.920 5.343 15.000 1.00 98.00 108 MET A CA 1
ATOM 860 C C . MET A 1 108 ? -10.873 6.311 14.302 1.00 98.00 108 MET A C 1
ATOM 862 O O . MET A 1 108 ? -11.854 5.911 13.671 1.00 98.00 108 MET A O 1
ATOM 866 N N . GLY A 1 109 ? -10.538 7.596 14.361 1.00 98.06 109 GLY A N 1
ATOM 867 C CA . GLY A 1 109 ? -11.175 8.625 13.555 1.00 98.06 109 GLY A CA 1
ATOM 868 C C . GLY A 1 109 ? -10.829 8.487 12.071 1.00 98.06 109 GLY A C 1
ATOM 869 O O . GLY A 1 109 ? -9.790 7.945 11.690 1.00 98.06 109 GLY A O 1
ATOM 870 N N . LYS A 1 110 ? -11.692 9.037 11.214 1.00 98.12 110 LYS A N 1
ATOM 871 C CA . LYS A 1 110 ? -11.517 9.034 9.753 1.00 98.12 110 LYS A CA 1
ATOM 872 C C . LYS A 1 110 ? -10.142 9.557 9.320 1.00 98.12 110 LYS A C 1
ATOM 874 O O . LYS A 1 110 ? -9.450 8.887 8.554 1.00 98.12 110 LYS A O 1
ATOM 879 N N . ASP A 1 111 ? -9.737 10.712 9.840 1.00 98.19 111 ASP A N 1
ATOM 880 C CA . ASP A 1 111 ? -8.465 11.347 9.478 1.00 98.19 111 ASP A CA 1
ATOM 881 C C . ASP A 1 111 ? -7.263 10.507 9.924 1.00 98.19 111 ASP A C 1
ATOM 883 O O . ASP A 1 111 ? -6.261 10.422 9.214 1.00 98.19 111 ASP A O 1
ATOM 887 N N . GLU A 1 112 ? -7.377 9.820 11.064 1.00 98.31 112 GLU A N 1
ATOM 888 C CA . GLU A 1 112 ? -6.332 8.932 11.572 1.00 98.31 112 GLU A CA 1
ATOM 889 C C . GLU A 1 112 ? -6.177 7.694 10.682 1.00 98.31 112 GLU A C 1
ATOM 891 O O . GLU A 1 112 ? -5.054 7.299 10.361 1.00 98.31 112 GLU A O 1
ATOM 896 N N . VAL A 1 113 ? -7.289 7.094 10.237 1.00 98.56 113 VAL A N 1
ATOM 897 C CA . VAL A 1 113 ? -7.265 5.960 9.298 1.00 98.56 113 VAL A CA 1
ATOM 898 C C . VAL A 1 113 ? -6.653 6.387 7.967 1.00 98.56 113 VAL A C 1
ATOM 900 O O . VAL A 1 113 ? -5.785 5.695 7.435 1.00 98.56 113 VAL A O 1
ATOM 903 N N . GLN A 1 114 ? -7.055 7.543 7.437 1.00 98.38 114 GLN A N 1
ATOM 904 C CA . GLN A 1 114 ? -6.495 8.073 6.194 1.00 98.38 114 GLN A CA 1
ATOM 905 C C . GLN A 1 114 ? -4.998 8.382 6.325 1.00 98.38 114 GLN A C 1
ATOM 907 O O . GLN A 1 114 ? -4.228 8.077 5.411 1.00 98.38 114 GLN A O 1
ATOM 912 N N . ALA A 1 115 ? -4.560 8.947 7.453 1.00 98.44 115 ALA A N 1
ATOM 913 C CA . ALA A 1 115 ? -3.146 9.180 7.728 1.00 98.44 115 ALA A CA 1
ATOM 914 C C . ALA A 1 115 ? -2.362 7.861 7.783 1.00 98.44 115 ALA A C 1
ATOM 916 O O . ALA A 1 115 ? -1.326 7.736 7.131 1.00 98.44 115 ALA A O 1
ATOM 917 N N . LEU A 1 116 ? -2.886 6.850 8.477 1.00 98.69 116 LEU A N 1
ATOM 918 C CA . LEU A 1 116 ? -2.246 5.542 8.570 1.00 98.69 116 LEU A CA 1
ATOM 919 C C . LEU A 1 116 ? -2.133 4.851 7.204 1.00 98.69 116 LEU A C 1
ATOM 921 O O . LEU A 1 116 ? -1.073 4.328 6.862 1.00 98.69 116 LEU A O 1
ATOM 925 N N . MET A 1 117 ? -3.191 4.904 6.392 1.00 98.75 117 MET A N 1
ATOM 926 C CA . MET A 1 117 ? -3.190 4.339 5.040 1.00 98.75 117 MET A CA 1
ATOM 927 C C . MET A 1 117 ? -2.181 5.029 4.11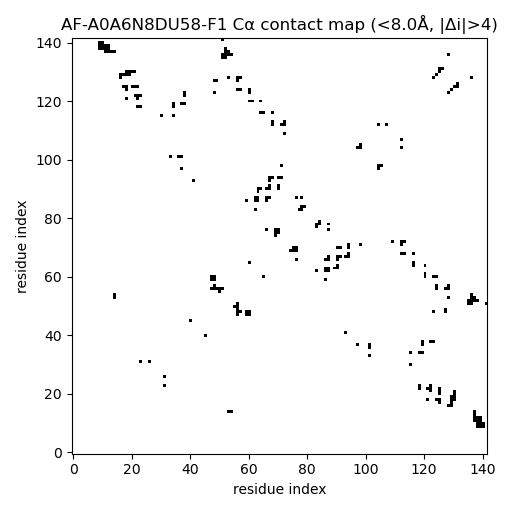6 1.00 98.75 117 MET A C 1
ATOM 929 O O . MET A 1 117 ? -1.579 4.361 3.277 1.00 98.75 117 MET A O 1
ATOM 933 N N . LYS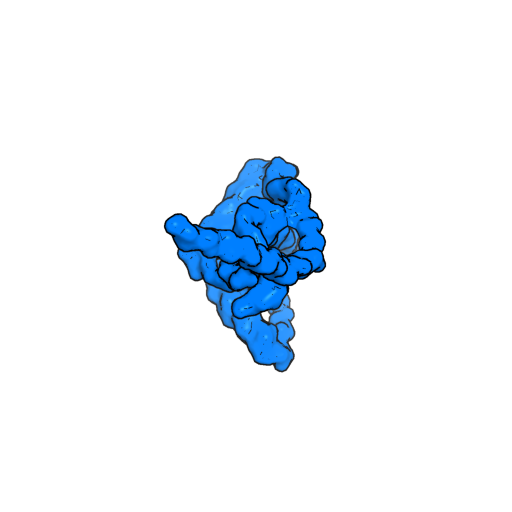 A 1 118 ? -1.932 6.335 4.285 1.00 98.62 118 LYS A N 1
ATOM 934 C CA . LYS A 1 118 ? -0.866 7.045 3.552 1.00 98.62 118 LYS A CA 1
ATOM 935 C C . LYS A 1 118 ? 0.526 6.540 3.932 1.00 98.62 118 LYS A C 1
ATOM 937 O O . LYS A 1 118 ? 1.363 6.366 3.049 1.00 98.62 118 LYS A O 1
ATOM 942 N N . ILE A 1 119 ? 0.764 6.274 5.218 1.00 98.69 119 ILE A N 1
ATOM 943 C CA . ILE A 1 119 ? 2.038 5.710 5.692 1.00 98.69 119 ILE A CA 1
ATOM 944 C C . ILE A 1 119 ? 2.224 4.299 5.127 1.00 98.69 119 ILE A C 1
ATOM 946 O O . ILE A 1 119 ? 3.28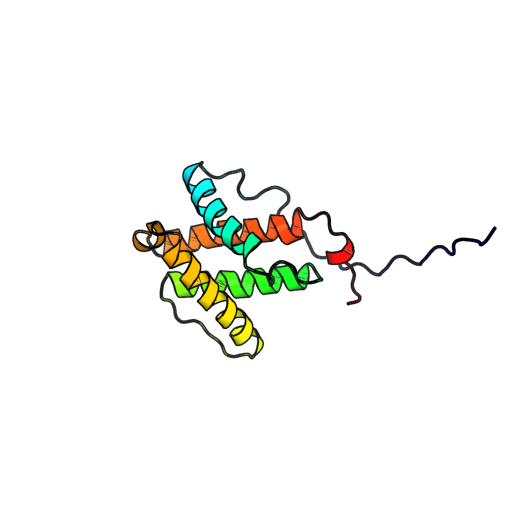2 3.993 4.578 1.00 98.69 119 ILE A O 1
ATOM 950 N N . LEU A 1 120 ? 1.184 3.462 5.200 1.00 98.88 120 LEU A N 1
ATOM 951 C CA . LEU A 1 120 ? 1.197 2.119 4.622 1.00 98.88 120 LEU A CA 1
ATOM 952 C C . LEU A 1 120 ? 1.468 2.154 3.113 1.00 98.88 120 LEU A C 1
ATOM 954 O O . LEU A 1 120 ? 2.289 1.383 2.629 1.00 98.88 120 LEU A O 1
ATOM 958 N N . HIS A 1 121 ? 0.827 3.059 2.375 1.00 98.81 121 HIS A N 1
ATOM 959 C CA . HIS A 1 121 ? 1.044 3.209 0.937 1.00 98.81 121 HIS A CA 1
ATOM 960 C C . HIS A 1 121 ? 2.499 3.545 0.615 1.00 98.81 121 HIS A C 1
ATOM 962 O O . HIS A 1 121 ? 3.137 2.792 -0.119 1.00 98.81 121 HIS A O 1
ATOM 968 N N . ALA A 1 122 ? 3.055 4.585 1.245 1.00 98.50 122 ALA A N 1
ATOM 969 C CA . ALA A 1 122 ? 4.466 4.932 1.089 1.00 98.50 122 ALA A CA 1
ATOM 970 C C . ALA A 1 122 ? 5.383 3.742 1.416 1.00 98.50 122 ALA A C 1
ATOM 972 O O . ALA A 1 122 ? 6.385 3.506 0.740 1.00 98.50 122 ALA A O 1
ATOM 973 N N . ARG A 1 123 ? 5.024 2.954 2.435 1.00 98.56 123 ARG A N 1
ATOM 974 C CA . ARG A 1 123 ? 5.770 1.766 2.840 1.00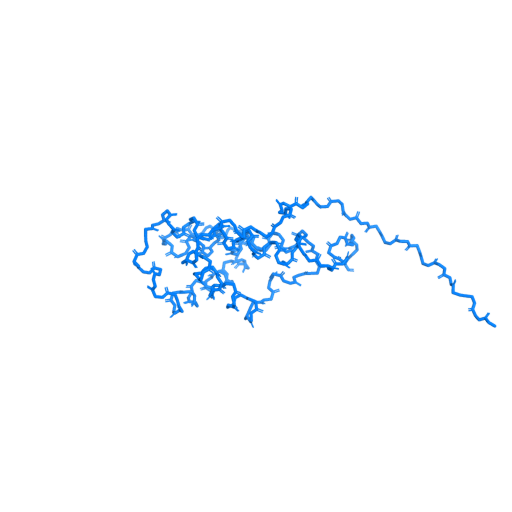 98.56 123 ARG A CA 1
ATOM 975 C C . ARG A 1 123 ? 5.736 0.649 1.795 1.00 98.56 123 ARG A C 1
ATOM 977 O O . ARG A 1 123 ? 6.818 0.170 1.450 1.00 98.56 123 ARG A O 1
ATOM 984 N N . ILE A 1 124 ? 4.576 0.244 1.255 1.00 98.75 124 ILE A N 1
ATOM 985 C CA . ILE A 1 124 ? 4.576 -0.803 0.209 1.00 98.75 124 ILE A CA 1
ATOM 986 C C . ILE A 1 124 ? 5.255 -0.300 -1.060 1.00 98.75 124 ILE A C 1
ATOM 988 O O . ILE A 1 124 ? 5.959 -1.057 -1.721 1.00 98.75 124 ILE A O 1
ATOM 992 N N . ASP A 1 125 ? 5.111 0.980 -1.372 1.00 98.38 125 ASP A N 1
ATOM 993 C CA . ASP A 1 125 ? 5.793 1.613 -2.488 1.00 98.38 125 ASP A CA 1
ATOM 994 C C . ASP A 1 125 ? 7.313 1.572 -2.340 1.00 98.38 125 ASP A C 1
ATOM 996 O O . ASP A 1 125 ? 8.029 1.198 -3.270 1.00 98.38 125 ASP A O 1
ATOM 1000 N N . TRP A 1 126 ? 7.830 1.892 -1.157 1.00 98.38 126 TRP A N 1
ATOM 1001 C CA . TRP A 1 126 ? 9.254 1.759 -0.891 1.00 98.38 126 TRP A CA 1
ATOM 1002 C C . TRP A 1 126 ? 9.710 0.298 -0.996 1.00 98.38 126 TRP A C 1
ATOM 1004 O O . TRP A 1 126 ? 10.665 0.014 -1.713 1.00 98.38 126 TRP A O 1
ATOM 1014 N N . LEU A 1 127 ? 9.008 -0.647 -0.369 1.00 98.31 127 LEU A N 1
ATOM 1015 C CA . LEU A 1 127 ? 9.394 -2.065 -0.387 1.00 98.31 127 LEU A CA 1
ATOM 1016 C C . LEU A 1 127 ? 9.374 -2.683 -1.787 1.00 98.31 127 LEU A C 1
ATOM 1018 O O . LEU A 1 127 ? 10.246 -3.477 -2.146 1.00 98.31 127 LEU A O 1
ATOM 1022 N N . THR A 1 128 ? 8.354 -2.351 -2.573 1.00 98.06 128 THR A N 1
ATOM 1023 C CA . THR A 1 128 ? 8.066 -3.035 -3.837 1.00 98.06 128 THR A CA 1
ATOM 1024 C C . THR A 1 128 ? 8.561 -2.272 -5.058 1.00 98.06 128 THR A C 1
ATOM 1026 O O . THR A 1 128 ? 8.589 -2.848 -6.146 1.00 98.06 128 THR A O 1
ATOM 1029 N N . ILE A 1 129 ? 8.983 -1.014 -4.896 1.00 97.12 129 ILE A N 1
ATOM 1030 C CA . ILE A 1 129 ? 9.413 -0.150 -5.998 1.00 97.12 129 ILE A CA 1
ATOM 1031 C C . ILE A 1 129 ? 10.744 0.531 -5.666 1.00 97.12 129 ILE A C 1
ATOM 1033 O O . ILE A 1 129 ? 11.768 0.183 -6.248 1.00 97.12 129 ILE A O 1
ATOM 1037 N N . ASP A 1 130 ? 10.762 1.500 -4.748 1.00 96.94 130 ASP A N 1
ATOM 1038 C CA . ASP A 1 130 ? 11.889 2.446 -4.646 1.00 96.94 130 ASP A CA 1
ATOM 1039 C C . ASP A 1 130 ? 13.126 1.865 -3.939 1.00 96.94 130 ASP A C 1
ATOM 1041 O O . ASP A 1 130 ? 14.267 2.150 -4.324 1.00 96.94 130 ASP A O 1
ATOM 1045 N N . GLY A 1 131 ? 12.901 1.029 -2.930 1.00 96.00 131 GLY A N 1
ATOM 1046 C CA . GLY A 1 131 ? 13.904 0.240 -2.215 1.00 96.00 131 GLY A CA 1
ATOM 1047 C C . GLY A 1 131 ? 14.125 -1.156 -2.806 1.00 96.00 131 GLY A C 1
ATOM 1048 O O . GLY A 1 131 ? 14.986 -1.888 -2.320 1.00 96.00 131 GLY A O 1
ATOM 1049 N N . SER A 1 132 ? 13.381 -1.538 -3.851 1.00 96.38 132 SER A N 1
ATOM 1050 C CA . SER A 1 132 ? 13.550 -2.834 -4.509 1.00 96.38 132 SER A CA 1
ATOM 1051 C C . SER A 1 132 ? 14.852 -2.887 -5.311 1.00 96.38 132 SER A C 1
ATOM 1053 O O . SER A 1 132 ? 15.225 -1.932 -5.992 1.00 96.38 132 SER A O 1
ATOM 1055 N N . LEU A 1 133 ? 15.522 -4.040 -5.275 1.00 95.88 133 LEU A N 1
ATOM 1056 C CA . LEU A 1 133 ? 16.706 -4.324 -6.094 1.00 95.88 133 LEU A CA 1
ATOM 1057 C C . LEU A 1 133 ? 16.353 -4.952 -7.451 1.00 95.88 133 LEU A C 1
ATOM 1059 O O . LEU A 1 133 ? 17.245 -5.351 -8.195 1.00 95.88 133 LEU A O 1
ATOM 1063 N N . ASN A 1 134 ? 15.062 -5.075 -7.779 1.00 95.31 134 ASN A N 1
ATOM 1064 C CA . ASN A 1 134 ? 14.639 -5.645 -9.050 1.00 95.31 134 ASN A CA 1
ATOM 1065 C C . ASN A 1 134 ? 14.887 -4.656 -10.203 1.00 95.31 134 ASN A C 1
ATOM 1067 O O . ASN A 1 134 ? 14.131 -3.704 -10.405 1.00 95.31 134 ASN A O 1
ATOM 1071 N N . GLU A 1 135 ? 15.926 -4.913 -10.996 1.00 93.12 135 GLU A N 1
ATOM 1072 C CA . GLU A 1 135 ? 16.281 -4.075 -12.144 1.00 93.12 135 GLU A CA 1
ATOM 1073 C C . GLU A 1 135 ? 15.236 -4.102 -13.275 1.00 93.12 135 GLU A C 1
ATOM 1075 O O . GLU A 1 135 ? 15.136 -3.141 -14.049 1.00 93.12 135 GLU A O 1
ATOM 1080 N N . GLU A 1 136 ? 14.417 -5.157 -13.356 1.00 93.88 136 GLU A N 1
ATOM 1081 C CA . GLU A 1 136 ? 13.400 -5.320 -14.403 1.00 93.88 136 GLU A CA 1
ATOM 1082 C C . GLU A 1 136 ? 12.227 -4.348 -14.258 1.00 93.88 136 GLU A C 1
ATOM 1084 O O . GLU A 1 136 ? 11.504 -4.107 -15.225 1.00 93.88 136 GLU A O 1
ATOM 1089 N N . LEU A 1 137 ? 12.068 -3.710 -13.093 1.00 95.25 137 LEU A N 1
ATOM 1090 C CA . LEU A 1 137 ? 11.008 -2.723 -12.858 1.00 95.25 137 LEU A CA 1
ATOM 1091 C C . LEU A 1 137 ? 11.078 -1.526 -13.808 1.00 95.25 137 LEU A C 1
ATOM 1093 O O . LEU A 1 137 ? 10.073 -0.844 -14.003 1.00 95.25 137 LEU A O 1
ATOM 1097 N N . THR A 1 138 ? 12.253 -1.274 -14.384 1.00 94.12 138 THR A N 1
ATOM 1098 C CA . THR A 1 138 ? 12.496 -0.172 -15.319 1.00 94.12 138 THR A CA 1
ATOM 1099 C C . THR A 1 138 ? 12.470 -0.603 -16.783 1.00 94.12 138 THR A C 1
ATOM 1101 O O . THR A 1 138 ? 12.506 0.262 -17.651 1.00 94.12 138 THR A O 1
ATOM 1104 N N . VAL A 1 139 ? 12.429 -1.899 -17.105 1.00 93.62 139 VAL A N 1
ATOM 1105 C CA . VAL A 1 139 ? 12.548 -2.371 -18.496 1.00 93.62 139 VAL A CA 1
ATOM 1106 C C . VAL A 1 139 ? 11.289 -2.014 -19.286 1.00 93.62 139 VAL A C 1
ATOM 1108 O O . VAL A 1 139 ? 10.195 -2.416 -18.922 1.00 93.62 139 VAL A O 1
ATOM 1111 N N . GLN A 1 140 ? 11.431 -1.267 -20.382 1.00 90.56 140 GLN A N 1
ATOM 1112 C CA . GLN A 1 140 ? 10.295 -0.760 -21.172 1.00 90.56 140 GLN A CA 1
ATOM 1113 C C . GLN A 1 140 ? 9.454 -1.859 -21.826 1.00 90.56 140 GLN A C 1
ATOM 1115 O O . GLN A 1 140 ? 8.237 -1.742 -21.925 1.00 90.56 140 GLN A O 1
ATOM 1120 N N . ASN A 1 141 ? 10.104 -2.924 -22.287 1.00 89.44 141 ASN A N 1
ATOM 1121 C CA . ASN A 1 141 ? 9.409 -4.048 -22.905 1.00 89.44 141 ASN A CA 1
ATOM 1122 C C . ASN A 1 141 ? 8.723 -4.870 -21.819 1.00 89.44 141 ASN A C 1
ATOM 1124 O O . ASN A 1 141 ? 9.315 -5.020 -20.754 1.00 89.44 141 ASN A O 1
ATOM 1128 N N . TYR A 1 142 ? 7.533 -5.412 -22.084 1.00 88.44 142 TYR A N 1
ATOM 1129 C CA . TYR A 1 142 ? 6.879 -6.403 -21.221 1.00 88.44 142 TYR A CA 1
ATOM 1130 C C . TYR A 1 142 ? 7.385 -7.812 -21.494 1.00 88.44 142 TYR A C 1
ATOM 1132 O O . TYR A 1 142 ? 7.589 -8.134 -22.686 1.00 88.44 142 TYR A O 1
#

pLDDT: mean 94.17, std 9.51, range [45.47, 98.88]

Foldseek 3Di:
DDDDDPDDDFDFDPDDQPDPDQLLPPDDPVLSVLLVQLVVCCVVPPCQCQDQALVSNLVLLCLQLVLLLCVLQVHDQDQPDPVSVVSNVNSVVSNVVCVVRPVCSVVDDSVRSVVSSVSSSSNSSCVSHNVDPPPSNGGPDD

Secondary structure (DSSP, 8-state):
------PPPPPB-----S-SS-TTTTS-HHHHHHHHHHHHHHHHH--GGG-SSHHHHHHHHHHHHHHHHHHHTT------SHHHHHHHHHHHHHHHHHHHH-GGGGGS-HHHHHHHHHHHHHHHHIIIIIS---GGGGBS--